Protein AF-A0A2G4DV28-F1 (afdb_monomer_lite)

Sequence (85 aa):
MPADDSCSAHLLAAVANALSSGAWSRLKTCGDCRWAFYDNTRNVSKRWCGMTKGGAEGRACGTIAKVSAFRARAAAKKSPVADRG

Structure (mmCIF, N/CA/C/O backbone):
data_AF-A0A2G4DV28-F1
#
_entry.id   AF-A0A2G4DV28-F1
#
loop_
_atom_site.group_PDB
_atom_site.id
_atom_site.type_symbol
_atom_site.label_atom_id
_atom_site.label_alt_id
_atom_site.label_comp_id
_atom_site.label_asym_id
_atom_site.label_entity_id
_atom_site.label_seq_id
_atom_site.pdbx_PDB_ins_code
_atom_site.Cartn_x
_atom_site.Cartn_y
_atom_site.Cartn_z
_atom_site.occupancy
_atom_site.B_iso_or_equiv
_atom_site.auth_seq_id
_atom_site.auth_comp_id
_atom_site.auth_asym_id
_atom_site.auth_atom_id
_atom_site.pdbx_PDB_model_num
ATOM 1 N N . MET A 1 1 ? -25.054 -24.987 -1.721 1.00 51.19 1 MET A N 1
ATOM 2 C CA . MET A 1 1 ? -23.869 -24.711 -0.884 1.00 51.19 1 MET A CA 1
ATOM 3 C C . MET A 1 1 ? -24.224 -23.523 -0.005 1.00 51.19 1 MET A C 1
ATOM 5 O O . MET A 1 1 ? -24.361 -22.448 -0.578 1.00 51.19 1 MET A O 1
ATOM 9 N N . PRO A 1 2 ? -24.509 -23.686 1.301 1.00 54.19 2 PRO A N 1
ATOM 10 C CA . PRO A 1 2 ? -24.684 -22.525 2.165 1.00 54.19 2 PRO A CA 1
ATOM 11 C C . PRO A 1 2 ? -23.327 -21.824 2.266 1.00 54.19 2 PRO A C 1
ATOM 13 O O . PRO A 1 2 ? -22.292 -22.485 2.361 1.00 54.19 2 PRO A O 1
ATOM 16 N N . ALA A 1 3 ? -23.333 -20.504 2.122 1.00 59.22 3 ALA A N 1
ATOM 17 C CA . ALA A 1 3 ? -22.134 -19.703 2.256 1.00 59.22 3 ALA A CA 1
ATOM 18 C C . ALA A 1 3 ? -21.579 -19.856 3.676 1.00 59.22 3 ALA A C 1
ATOM 20 O O . ALA A 1 3 ? -22.317 -20.065 4.636 1.00 59.2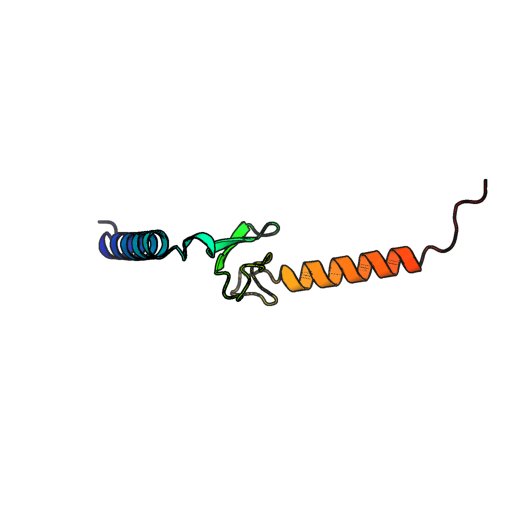2 3 ALA A O 1
ATOM 21 N N . ASP A 1 4 ? -20.263 -19.767 3.788 1.00 60.91 4 ASP A N 1
ATOM 22 C CA . ASP A 1 4 ? -19.515 -19.736 5.037 1.00 60.91 4 ASP A CA 1
ATOM 23 C C . ASP A 1 4 ? -19.825 -18.413 5.778 1.00 60.91 4 ASP A C 1
ATOM 25 O O . ASP A 1 4 ? -19.021 -17.476 5.816 1.00 60.91 4 ASP A O 1
ATOM 29 N N . ASP A 1 5 ? -21.052 -18.277 6.294 1.00 62.94 5 ASP A N 1
ATOM 30 C CA . ASP A 1 5 ? -21.551 -17.058 6.949 1.00 62.94 5 ASP A CA 1
ATOM 31 C C . ASP A 1 5 ? -20.672 -16.687 8.149 1.00 62.94 5 ASP A C 1
ATOM 33 O O . ASP A 1 5 ? -20.461 -15.511 8.442 1.00 62.94 5 ASP A O 1
ATOM 37 N N . SER A 1 6 ? -20.068 -17.695 8.784 1.00 78.19 6 SER A N 1
ATOM 38 C CA . SER A 1 6 ? -19.106 -17.527 9.870 1.00 78.19 6 SER A CA 1
ATOM 39 C C . SER A 1 6 ? -17.850 -16.774 9.422 1.00 78.19 6 SER A C 1
ATOM 41 O O . SER A 1 6 ? -17.469 -15.797 10.066 1.00 78.19 6 SER A O 1
ATOM 43 N N . CYS A 1 7 ? -17.203 -17.163 8.317 1.00 83.38 7 CYS A N 1
ATOM 44 C CA . CYS A 1 7 ? -15.982 -16.497 7.847 1.00 83.38 7 CYS A CA 1
ATOM 45 C C . CYS A 1 7 ? -16.247 -15.030 7.471 1.00 83.38 7 CYS A C 1
ATOM 47 O O . CYS A 1 7 ? -15.511 -14.122 7.872 1.00 83.38 7 CYS A O 1
ATOM 49 N N . SER A 1 8 ? -17.354 -14.790 6.766 1.00 86.50 8 SER A N 1
ATOM 50 C CA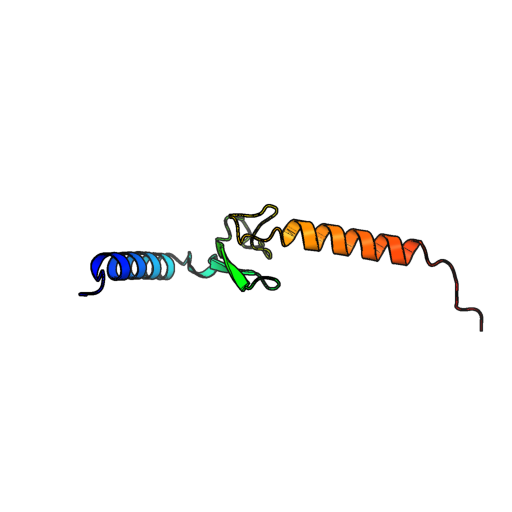 . SER A 1 8 ? -17.761 -13.443 6.357 1.00 86.50 8 SER A CA 1
ATOM 51 C C . SER A 1 8 ? -18.118 -12.568 7.562 1.00 86.50 8 SER A C 1
ATOM 53 O O . SER A 1 8 ? -17.693 -11.414 7.622 1.00 86.50 8 SER A O 1
ATOM 55 N N . ALA A 1 9 ? -18.822 -13.119 8.558 1.00 89.94 9 ALA A N 1
ATOM 56 C CA . ALA A 1 9 ? -19.136 -12.424 9.804 1.00 89.94 9 ALA A CA 1
ATOM 57 C C . ALA A 1 9 ? -17.874 -12.063 10.606 1.00 89.94 9 ALA A C 1
ATOM 59 O O . ALA A 1 9 ? -17.762 -10.937 11.094 1.00 89.94 9 ALA A O 1
ATOM 60 N N . HIS A 1 10 ? -16.893 -12.968 10.696 1.00 89.94 10 HIS A N 1
ATOM 61 C CA . HIS A 1 10 ? -15.615 -12.691 11.364 1.00 89.94 10 HIS A CA 1
ATOM 62 C C . HIS A 1 10 ? -14.823 -11.585 10.661 1.00 89.94 10 HIS A C 1
ATOM 64 O O . HIS A 1 10 ? -14.288 -10.692 11.324 1.00 89.94 10 HIS A O 1
ATOM 70 N N . LEU A 1 11 ? -14.778 -11.603 9.325 1.00 89.12 11 LEU A N 1
ATOM 71 C CA . LEU A 1 11 ? -14.162 -10.533 8.539 1.00 89.12 11 LEU A CA 1
ATOM 72 C C . LEU A 1 11 ? -14.850 -9.188 8.795 1.00 89.12 11 LEU A C 1
ATOM 74 O O . LEU A 1 11 ? -14.171 -8.196 9.054 1.00 89.12 11 LEU A O 1
ATOM 78 N N . LEU A 1 12 ? -16.184 -9.154 8.784 1.00 90.06 12 LEU A N 1
ATOM 79 C CA . LEU A 1 12 ? -16.963 -7.946 9.063 1.00 90.06 12 LEU A CA 1
ATOM 80 C C . LEU A 1 12 ? -16.713 -7.408 10.475 1.00 90.06 12 LEU A C 1
ATOM 82 O O . LEU A 1 12 ? -16.495 -6.208 10.634 1.00 90.06 12 LEU A O 1
ATOM 86 N N . ALA A 1 13 ? -16.672 -8.277 11.486 1.00 91.56 13 ALA A N 1
ATOM 87 C CA . ALA A 1 13 ? -16.362 -7.888 12.860 1.00 91.56 13 ALA A CA 1
ATOM 88 C C . ALA A 1 13 ? -14.941 -7.308 12.988 1.00 91.56 13 ALA A C 1
ATOM 90 O O . ALA A 1 13 ? -14.741 -6.286 13.647 1.00 91.56 13 ALA A O 1
ATOM 91 N N . ALA A 1 14 ? -13.954 -7.907 12.314 1.00 88.94 14 ALA A N 1
ATOM 92 C CA . ALA A 1 14 ? -12.587 -7.389 12.285 1.00 88.94 14 ALA A CA 1
ATOM 93 C C . ALA A 1 14 ? -12.506 -6.011 11.605 1.00 88.94 14 ALA A C 1
ATOM 95 O O . ALA A 1 14 ? -11.838 -5.109 12.113 1.00 88.94 14 ALA A O 1
ATOM 96 N N . VAL A 1 15 ? -13.223 -5.822 10.492 1.00 87.81 15 VAL A N 1
ATOM 97 C CA . VAL A 1 15 ? -13.326 -4.532 9.792 1.00 87.81 15 VAL A CA 1
ATOM 98 C C . VAL A 1 15 ? -14.007 -3.483 10.674 1.00 87.81 15 VAL A C 1
ATOM 100 O O . VAL A 1 15 ? -13.490 -2.375 10.806 1.00 87.81 15 VAL A O 1
ATOM 103 N N . ALA A 1 16 ? -15.117 -3.828 11.331 1.00 90.12 16 ALA A N 1
ATOM 104 C CA . ALA A 1 16 ? -15.833 -2.934 12.240 1.00 90.12 16 ALA A CA 1
ATOM 105 C C . ALA A 1 16 ? -14.951 -2.489 13.418 1.00 90.12 16 ALA A C 1
ATOM 107 O O . ALA A 1 16 ? -14.897 -1.300 13.735 1.00 90.12 16 ALA A O 1
ATOM 108 N N . ASN A 1 17 ? -14.183 -3.412 14.004 1.00 90.81 17 ASN A N 1
ATOM 109 C CA . ASN A 1 17 ? -13.209 -3.096 15.050 1.00 90.81 17 ASN A CA 1
ATOM 110 C C . ASN A 1 17 ? -12.055 -2.218 14.538 1.00 90.81 17 ASN A C 1
ATOM 112 O O . ASN A 1 17 ? -11.586 -1.321 15.240 1.00 90.81 17 ASN A O 1
ATOM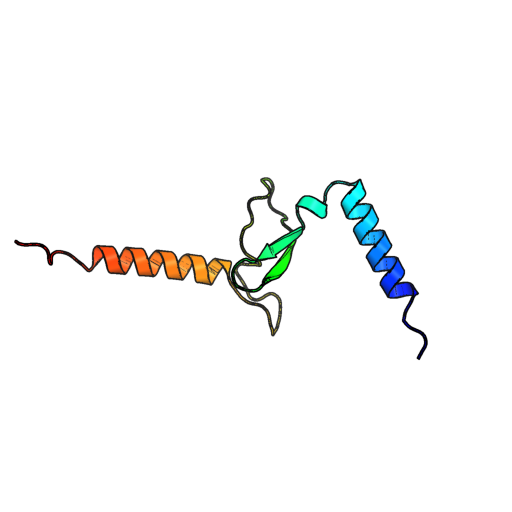 116 N N . ALA A 1 18 ? -11.586 -2.433 13.307 1.00 87.62 18 ALA A N 1
ATOM 117 C CA . ALA A 1 18 ? -10.557 -1.589 12.700 1.00 87.62 18 ALA A CA 1
ATOM 118 C C . ALA A 1 18 ? -11.069 -0.165 12.413 1.00 87.62 18 ALA A C 1
ATOM 120 O O . ALA A 1 18 ? -10.312 0.800 12.543 1.00 87.62 18 ALA A O 1
ATOM 121 N N . LEU A 1 19 ? -12.344 -0.023 12.042 1.00 88.19 19 LEU A N 1
ATOM 122 C CA . LEU A 1 19 ? -13.003 1.270 11.860 1.00 88.19 19 LEU A CA 1
ATOM 123 C C . LEU A 1 19 ? -13.163 2.006 13.195 1.00 88.19 19 LEU A C 1
ATOM 125 O O . LEU A 1 19 ? -12.766 3.166 13.288 1.00 88.19 19 LEU A O 1
ATOM 129 N N . SER A 1 20 ? -13.666 1.333 14.236 1.00 88.44 20 SER A N 1
ATOM 130 C CA . SER A 1 20 ? -13.885 1.945 15.557 1.00 88.44 20 SER A CA 1
ATOM 131 C C . SER A 1 20 ? -12.583 2.336 16.264 1.00 88.44 20 SER A C 1
ATOM 133 O O . SER A 1 20 ? -12.526 3.368 16.925 1.00 88.44 20 SER A O 1
ATOM 135 N N . SER A 1 21 ? -11.513 1.559 16.077 1.00 86.56 21 SER A N 1
ATOM 136 C CA . SER A 1 21 ? -10.177 1.856 16.617 1.00 86.56 21 SER A CA 1
ATOM 137 C C . SER A 1 21 ? -9.379 2.881 15.799 1.00 86.56 21 SER A C 1
ATOM 139 O O . SER A 1 21 ? -8.260 3.231 16.175 1.00 86.56 21 SER A O 1
ATOM 141 N N . GLY A 1 22 ? -9.897 3.343 14.653 1.00 83.38 22 GLY A N 1
ATOM 142 C CA . GLY A 1 22 ? -9.187 4.242 13.733 1.00 83.38 22 GLY A CA 1
ATOM 143 C C . GLY A 1 22 ? -8.039 3.583 12.951 1.00 83.38 22 GLY A C 1
ATOM 144 O O . GLY A 1 22 ? -7.405 4.232 12.111 1.00 83.38 22 GLY A O 1
ATOM 145 N N . ALA A 1 23 ? -7.786 2.288 13.166 1.00 84.12 23 ALA A N 1
ATOM 146 C CA . ALA A 1 23 ? -6.765 1.506 12.470 1.00 84.12 23 ALA A CA 1
ATOM 147 C C . ALA A 1 23 ? -7.054 1.350 10.968 1.00 84.12 23 ALA A C 1
ATOM 149 O O . ALA A 1 23 ? -6.126 1.164 10.181 1.00 84.12 23 ALA A O 1
ATOM 150 N N . TRP A 1 24 ? -8.314 1.497 10.547 1.00 86.06 24 TRP A N 1
ATOM 151 C CA . TRP A 1 24 ? -8.719 1.437 9.140 1.00 86.06 24 TRP A CA 1
ATOM 152 C C . TRP A 1 24 ? -7.957 2.424 8.248 1.00 86.06 24 TRP A C 1
ATOM 154 O O . TRP A 1 24 ? -7.588 2.091 7.127 1.00 86.06 24 TRP A O 1
ATOM 164 N N . SER A 1 25 ? -7.624 3.606 8.772 1.00 84.12 25 SER A N 1
ATOM 165 C CA . SER A 1 25 ? -6.845 4.635 8.063 1.00 84.12 25 SER A CA 1
ATOM 166 C C . SER A 1 25 ? -5.442 4.176 7.630 1.00 84.12 25 SER A C 1
ATOM 168 O O . SER A 1 25 ? -4.834 4.755 6.726 1.00 84.12 25 SER A O 1
ATOM 170 N N . ARG A 1 26 ? -4.912 3.122 8.263 1.00 86.44 26 ARG A N 1
ATOM 171 C CA . ARG A 1 26 ? -3.613 2.519 7.939 1.00 86.44 26 ARG A CA 1
ATOM 172 C C . ARG A 1 26 ? -3.714 1.492 6.817 1.00 86.44 26 ARG A C 1
ATOM 174 O O . ARG A 1 26 ? -2.684 1.136 6.247 1.00 86.44 26 ARG A O 1
ATOM 181 N N . LEU A 1 27 ? -4.910 1.012 6.485 1.00 88.94 27 LEU A N 1
ATOM 182 C CA . LEU A 1 27 ? -5.117 0.110 5.361 1.00 88.94 27 LEU A CA 1
ATOM 183 C C . LEU A 1 27 ? -5.158 0.929 4.067 1.00 88.94 27 LEU A C 1
ATOM 185 O O . LEU A 1 27 ? -6.015 1.786 3.873 1.00 88.94 27 LEU A O 1
ATOM 189 N N . LYS A 1 28 ? -4.195 0.686 3.181 1.00 88.75 28 LYS A N 1
ATOM 190 C CA . LYS A 1 28 ? -4.016 1.438 1.934 1.00 88.75 28 LYS A CA 1
ATOM 191 C C . LYS A 1 28 ? -3.875 0.489 0.757 1.00 88.75 28 LYS A C 1
ATOM 193 O O . LYS A 1 28 ? -3.497 -0.668 0.916 1.00 88.75 28 LYS A O 1
ATOM 198 N N . THR A 1 29 ? -4.111 0.995 -0.446 1.00 91.12 29 THR A N 1
ATOM 199 C CA . THR A 1 29 ? -3.860 0.264 -1.693 1.00 91.12 29 THR A CA 1
ATOM 200 C C . THR A 1 29 ? -2.616 0.791 -2.392 1.00 91.12 29 THR A C 1
ATOM 202 O O . THR A 1 29 ? -2.372 1.996 -2.426 1.00 91.12 29 THR A O 1
ATOM 205 N N . CYS A 1 30 ? -1.826 -0.101 -2.983 1.00 91.31 30 CYS A N 1
ATOM 206 C CA . CYS A 1 30 ? -0.650 0.291 -3.753 1.00 91.31 30 CYS A CA 1
ATOM 207 C C . CYS A 1 30 ? -1.058 0.925 -5.090 1.00 91.31 30 CYS A C 1
ATOM 209 O O . CYS A 1 30 ? -1.854 0.339 -5.819 1.00 91.31 30 CYS A O 1
ATOM 211 N N . GLY A 1 31 ? -0.463 2.066 -5.453 1.00 88.69 31 GLY A N 1
ATOM 212 C CA . GLY A 1 31 ? -0.754 2.745 -6.725 1.00 88.69 31 GLY A CA 1
ATOM 213 C C . GLY A 1 31 ? -0.411 1.909 -7.965 1.00 88.69 31 GLY A C 1
ATOM 214 O O . GLY A 1 31 ? -1.179 1.893 -8.916 1.00 88.69 31 GLY A O 1
ATOM 215 N N . ASP A 1 32 ? 0.694 1.156 -7.922 1.00 88.06 32 ASP A N 1
ATOM 216 C CA . ASP A 1 32 ? 1.152 0.365 -9.075 1.00 88.06 32 ASP A CA 1
ATOM 217 C C . ASP A 1 32 ? 0.393 -0.953 -9.278 1.00 88.06 32 ASP A C 1
ATOM 219 O O . ASP A 1 32 ? 0.079 -1.326 -10.401 1.00 88.06 32 ASP A O 1
ATOM 223 N N . CYS A 1 33 ? 0.175 -1.716 -8.202 1.00 89.44 33 CYS A N 1
ATOM 224 C CA . CYS A 1 33 ? -0.333 -3.091 -8.290 1.00 89.44 33 CYS A CA 1
ATOM 225 C C . CYS A 1 33 ? -1.701 -3.293 -7.639 1.00 89.44 33 CYS A C 1
ATOM 227 O O . CYS A 1 33 ? -2.172 -4.424 -7.574 1.00 89.44 33 CYS A O 1
ATOM 229 N N . ARG A 1 34 ? -2.319 -2.227 -7.111 1.00 88.94 34 ARG A N 1
ATOM 230 C CA . ARG A 1 34 ? -3.660 -2.213 -6.493 1.00 88.94 34 ARG A CA 1
ATOM 231 C C . ARG A 1 34 ? -3.851 -3.139 -5.283 1.00 88.94 34 ARG A C 1
ATOM 233 O O . ARG A 1 34 ? -4.922 -3.133 -4.692 1.00 88.94 34 ARG A O 1
ATOM 240 N N . TRP A 1 35 ? -2.818 -3.861 -4.849 1.00 88.12 35 TRP A N 1
ATOM 241 C CA . TRP A 1 35 ? -2.858 -4.682 -3.640 1.00 88.12 35 TRP A CA 1
ATOM 242 C C . TRP A 1 35 ? -3.098 -3.841 -2.388 1.00 88.12 35 TRP A C 1
ATOM 244 O O . TRP A 1 35 ? -2.434 -2.817 -2.184 1.00 88.12 35 TRP A O 1
ATOM 254 N N . ALA A 1 36 ? -4.006 -4.321 -1.538 1.00 89.19 36 ALA A N 1
ATOM 255 C CA . ALA A 1 36 ? -4.213 -3.796 -0.199 1.00 89.19 36 ALA A CA 1
ATOM 256 C C . ALA A 1 36 ? -3.035 -4.182 0.707 1.00 89.19 36 ALA A C 1
ATOM 258 O O . ALA A 1 36 ? -2.530 -5.303 0.665 1.00 89.19 36 ALA A O 1
ATOM 259 N N . PHE A 1 37 ? -2.575 -3.239 1.521 1.00 87.44 37 PHE A N 1
ATOM 260 C CA . PHE A 1 37 ? -1.519 -3.446 2.499 1.00 87.44 37 PHE A CA 1
ATOM 261 C C . PHE A 1 37 ? -1.785 -2.610 3.744 1.00 87.44 37 PHE A C 1
ATOM 263 O O . PHE A 1 37 ? -2.361 -1.524 3.680 1.00 87.44 37 PHE A O 1
ATOM 270 N N . TYR A 1 38 ? -1.306 -3.099 4.881 1.00 87.62 38 TYR A N 1
ATOM 271 C CA . TYR A 1 38 ? -1.393 -2.372 6.137 1.00 87.62 38 TYR A CA 1
ATOM 272 C C . TYR A 1 38 ? -0.125 -1.542 6.388 1.00 87.62 38 TYR A C 1
ATOM 274 O O . TYR A 1 38 ? 1.012 -2.010 6.213 1.00 87.62 38 TYR A O 1
ATOM 282 N N . ASP A 1 39 ? -0.318 -0.280 6.765 1.00 88.00 39 ASP A N 1
ATOM 283 C CA . ASP A 1 39 ? 0.736 0.677 7.076 1.00 88.00 39 ASP A CA 1
ATOM 284 C C . ASP A 1 39 ? 1.171 0.573 8.547 1.00 88.00 39 ASP A C 1
ATOM 286 O O . ASP A 1 39 ? 0.717 1.305 9.432 1.00 88.00 39 ASP A O 1
ATOM 290 N N . ASN A 1 40 ? 2.111 -0.345 8.780 1.00 83.44 40 ASN A N 1
ATOM 291 C CA . ASN A 1 40 ? 2.786 -0.537 10.067 1.00 83.44 40 ASN A CA 1
ATOM 292 C C . ASN A 1 40 ? 3.831 0.549 10.390 1.00 83.44 40 ASN A C 1
ATOM 294 O O . ASN A 1 40 ? 4.576 0.413 11.359 1.00 83.44 40 ASN A O 1
ATOM 298 N N . THR A 1 41 ? 3.951 1.614 9.590 1.00 84.06 41 THR A N 1
ATOM 299 C CA . THR A 1 41 ? 4.913 2.679 9.894 1.00 84.06 41 THR A CA 1
ATOM 300 C C . THR A 1 41 ? 4.374 3.611 10.974 1.00 84.06 41 THR A C 1
ATOM 302 O O . THR A 1 41 ? 3.170 3.871 11.080 1.00 84.06 41 THR A O 1
ATOM 305 N N . ARG A 1 42 ? 5.289 4.164 11.774 1.00 81.38 42 ARG A N 1
ATOM 306 C CA . ARG A 1 42 ? 4.948 5.109 12.845 1.00 81.38 42 ARG A CA 1
ATOM 307 C C . ARG A 1 42 ? 4.225 6.352 12.311 1.00 81.38 42 ARG A C 1
ATOM 309 O O . ARG A 1 42 ? 3.254 6.783 12.917 1.00 81.38 42 ARG A O 1
ATOM 316 N N . ASN A 1 43 ? 4.646 6.849 11.145 1.00 84.69 43 ASN A N 1
ATOM 317 C CA . ASN A 1 43 ? 4.125 8.069 10.517 1.00 84.69 43 ASN A CA 1
ATOM 318 C C . ASN A 1 43 ? 3.102 7.831 9.395 1.00 84.69 43 ASN A C 1
ATOM 320 O O . ASN A 1 43 ? 2.839 8.752 8.627 1.00 84.69 43 ASN A O 1
ATOM 324 N N . VAL A 1 44 ? 2.547 6.618 9.263 1.00 82.19 44 VAL A N 1
ATOM 325 C CA . VAL A 1 44 ? 1.550 6.285 8.224 1.00 82.19 44 VAL A CA 1
ATOM 326 C C . VAL A 1 44 ? 2.023 6.743 6.829 1.00 82.19 44 VAL A C 1
ATOM 328 O O . VAL A 1 44 ? 1.279 7.314 6.030 1.00 82.19 44 VAL A O 1
ATOM 331 N N . SER A 1 45 ? 3.312 6.545 6.546 1.00 84.44 45 SER A N 1
ATOM 332 C CA . SER A 1 45 ? 3.999 7.073 5.363 1.00 84.44 45 SER A CA 1
ATOM 333 C C . SER A 1 45 ? 4.285 6.005 4.310 1.00 84.44 45 SER A C 1
ATOM 335 O O . SER A 1 45 ? 4.899 6.294 3.277 1.00 84.44 45 SER A O 1
ATOM 337 N N . LYS A 1 46 ? 3.839 4.762 4.522 1.00 88.06 46 LYS A N 1
ATOM 338 C CA . LYS A 1 46 ? 4.052 3.680 3.562 1.00 88.06 46 LYS A CA 1
ATOM 339 C C . LYS A 1 46 ? 3.187 3.924 2.324 1.00 88.06 46 LYS A C 1
ATOM 341 O O . LYS A 1 46 ? 1.966 4.047 2.407 1.00 88.06 46 LYS A O 1
ATOM 346 N N . ARG A 1 47 ? 3.845 4.005 1.163 1.00 89.44 47 ARG A N 1
ATOM 347 C CA . ARG A 1 47 ? 3.215 4.271 -0.150 1.00 89.44 47 ARG A CA 1
ATOM 348 C C . ARG A 1 47 ? 3.115 3.035 -1.046 1.00 89.44 47 ARG A C 1
ATOM 350 O O . ARG A 1 47 ? 2.324 3.022 -1.981 1.00 89.44 47 ARG A O 1
ATOM 357 N N . TRP A 1 48 ? 3.913 2.007 -0.767 1.00 92.00 48 TRP A N 1
ATOM 358 C CA . TRP A 1 48 ? 4.041 0.807 -1.594 1.00 92.00 48 TRP A CA 1
ATOM 359 C C . TRP A 1 48 ? 3.647 -0.434 -0.798 1.00 92.00 48 TRP A C 1
ATOM 361 O O . TRP A 1 48 ? 3.930 -0.493 0.398 1.00 92.00 48 TRP A O 1
ATOM 371 N N . CYS A 1 49 ? 3.075 -1.444 -1.461 1.00 90.44 49 CYS A N 1
ATOM 372 C CA . CYS A 1 49 ? 2.668 -2.707 -0.826 1.00 90.44 49 CYS A CA 1
ATOM 373 C C . CYS A 1 49 ? 3.800 -3.361 -0.012 1.00 90.44 49 CYS A C 1
ATOM 375 O O . CYS A 1 49 ? 3.607 -3.753 1.143 1.00 90.44 49 CYS A O 1
ATOM 377 N N . GLY A 1 50 ? 5.012 -3.393 -0.565 1.00 89.50 50 GLY A N 1
ATOM 378 C CA . GLY A 1 50 ? 6.190 -3.942 0.092 1.00 89.50 50 GLY A CA 1
ATOM 379 C C . GLY A 1 50 ? 7.474 -3.728 -0.705 1.00 89.50 50 GLY A C 1
ATOM 380 O O . GLY A 1 50 ? 7.457 -3.269 -1.851 1.00 89.50 50 GLY A O 1
ATOM 381 N N . MET A 1 51 ? 8.598 -4.057 -0.067 1.00 90.31 51 MET A N 1
ATOM 382 C CA . MET A 1 51 ? 9.917 -4.102 -0.710 1.00 90.31 51 MET A CA 1
ATOM 383 C C . MET A 1 51 ? 10.184 -5.455 -1.377 1.00 90.31 51 MET A C 1
ATOM 385 O O . MET A 1 51 ? 10.912 -5.522 -2.363 1.00 90.31 51 MET A O 1
ATOM 389 N N . THR A 1 52 ? 9.579 -6.520 -0.859 1.00 88.69 52 THR A N 1
ATOM 390 C CA . THR A 1 52 ? 9.669 -7.891 -1.365 1.00 88.69 52 THR A CA 1
ATOM 391 C C . THR A 1 52 ? 8.308 -8.348 -1.885 1.00 88.69 52 THR A C 1
ATOM 393 O O . THR A 1 52 ? 7.286 -7.697 -1.651 1.00 88.69 52 THR A O 1
ATOM 396 N N . LYS A 1 53 ? 8.286 -9.459 -2.626 1.00 86.38 53 LYS A N 1
ATOM 397 C CA . LYS A 1 53 ? 7.031 -10.106 -3.015 1.00 86.38 53 LYS A CA 1
ATOM 398 C C . LYS A 1 53 ? 6.413 -10.745 -1.768 1.00 86.38 53 LYS A C 1
ATOM 400 O O . LYS A 1 53 ? 7.074 -11.537 -1.109 1.00 86.38 53 LYS A O 1
ATOM 405 N N . GLY A 1 54 ? 5.169 -10.393 -1.447 1.00 76.06 54 GLY A N 1
ATOM 406 C CA . GLY A 1 54 ? 4.434 -10.967 -0.311 1.00 76.06 54 GLY A CA 1
ATOM 407 C C . GLY A 1 54 ? 3.772 -12.323 -0.590 1.00 76.06 54 GLY A C 1
ATOM 408 O O . GLY A 1 54 ? 3.085 -12.836 0.279 1.00 76.06 54 GLY A O 1
ATOM 409 N N . GLY A 1 55 ? 3.938 -12.878 -1.795 1.00 80.88 55 GLY A N 1
ATOM 410 C CA 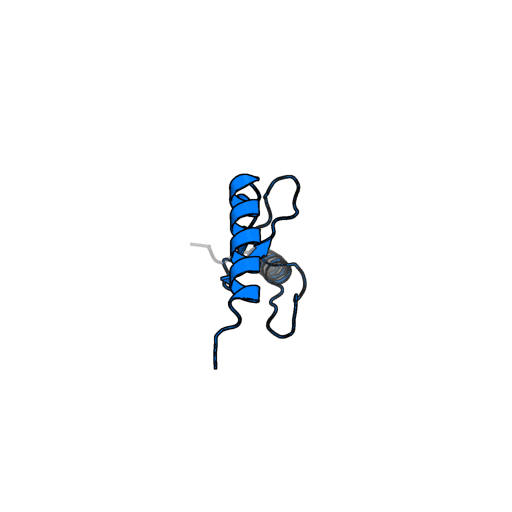. GLY A 1 55 ? 3.323 -14.127 -2.254 1.00 80.88 55 GLY A CA 1
ATOM 411 C C . GLY A 1 55 ? 3.672 -14.403 -3.720 1.00 80.88 55 GLY A C 1
ATOM 412 O O . GLY A 1 55 ? 4.423 -13.626 -4.320 1.00 80.88 55 GLY A O 1
ATOM 413 N N . ALA A 1 56 ? 3.119 -15.470 -4.303 1.00 81.25 56 ALA A N 1
ATOM 414 C CA . ALA A 1 56 ? 3.350 -15.836 -5.706 1.00 81.25 56 ALA A CA 1
ATOM 415 C C . ALA A 1 56 ? 2.916 -14.716 -6.675 1.00 81.25 56 ALA A C 1
ATOM 417 O O . ALA A 1 56 ? 3.701 -14.299 -7.528 1.00 81.25 56 ALA A O 1
ATOM 418 N N . GLU A 1 57 ? 1.734 -14.134 -6.447 1.00 80.94 57 GLU A N 1
ATOM 419 C CA . GLU A 1 57 ? 1.233 -12.943 -7.162 1.00 80.94 57 GLU A CA 1
ATOM 420 C C . GLU A 1 57 ? 1.775 -11.607 -6.613 1.00 80.94 57 GLU A C 1
ATOM 422 O O . GLU A 1 57 ? 1.448 -10.524 -7.105 1.00 80.94 57 GLU A O 1
ATOM 427 N N . GLY A 1 58 ? 2.614 -11.648 -5.576 1.00 83.38 58 GLY A N 1
ATOM 428 C CA . GLY A 1 58 ? 3.124 -10.452 -4.923 1.00 83.38 58 GLY A CA 1
ATOM 429 C C . GLY A 1 58 ? 4.071 -9.654 -5.822 1.00 83.38 58 GLY A C 1
ATOM 430 O O . GLY A 1 58 ? 4.919 -10.201 -6.530 1.00 83.38 58 GLY A O 1
ATOM 431 N N . ARG A 1 59 ? 4.001 -8.322 -5.730 1.00 88.38 59 ARG A N 1
ATOM 432 C CA . ARG A 1 59 ? 4.912 -7.408 -6.434 1.00 88.38 59 ARG A CA 1
ATOM 433 C C . ARG A 1 59 ? 5.755 -6.597 -5.455 1.00 88.38 59 ARG A C 1
ATOM 435 O O . ARG A 1 59 ? 5.254 -6.076 -4.466 1.00 88.38 59 ARG A O 1
ATOM 442 N N . ALA A 1 60 ? 7.037 -6.442 -5.772 1.00 92.25 60 ALA A N 1
ATOM 443 C CA . ALA A 1 60 ? 8.005 -5.671 -4.992 1.00 92.25 60 ALA A CA 1
ATOM 444 C C . ALA A 1 60 ? 7.993 -4.172 -5.370 1.00 92.25 60 ALA A C 1
ATOM 446 O O . ALA A 1 60 ? 9.020 -3.619 -5.769 1.00 92.25 60 ALA A O 1
ATOM 447 N N . CYS A 1 61 ? 6.831 -3.510 -5.302 1.00 93.69 61 CYS A N 1
ATOM 448 C CA . CYS A 1 61 ? 6.656 -2.148 -5.832 1.00 93.69 61 CYS A CA 1
ATOM 449 C C . CYS A 1 61 ? 7.621 -1.121 -5.219 1.00 93.69 61 CYS A C 1
ATOM 451 O O . CYS A 1 61 ? 8.125 -0.267 -5.942 1.00 93.69 61 CYS A O 1
ATOM 453 N N . GLY A 1 62 ? 7.960 -1.233 -3.930 1.00 92.50 62 GLY A N 1
ATOM 454 C CA . GLY A 1 62 ? 8.910 -0.316 -3.290 1.00 92.50 62 GLY A CA 1
ATOM 455 C C . GLY A 1 62 ? 10.321 -0.407 -3.881 1.00 92.50 62 GLY A C 1
ATOM 456 O O . GLY A 1 62 ? 10.948 0.613 -4.169 1.00 92.50 62 GLY A O 1
ATOM 457 N N . THR A 1 63 ? 10.800 -1.626 -4.138 1.00 94.19 63 THR A N 1
ATOM 458 C CA . THR A 1 63 ? 12.109 -1.856 -4.768 1.00 94.19 63 THR A CA 1
ATOM 459 C C . THR A 1 63 ? 12.096 -1.426 -6.231 1.00 94.19 63 THR A C 1
ATOM 461 O O . THR A 1 63 ? 13.038 -0.782 -6.692 1.00 94.19 63 THR A O 1
ATOM 464 N N . ILE A 1 64 ? 11.008 -1.709 -6.950 1.00 93.56 64 ILE A N 1
ATOM 465 C CA . ILE A 1 64 ? 10.838 -1.303 -8.351 1.00 93.56 64 ILE A CA 1
ATOM 466 C C . ILE A 1 64 ? 10.867 0.225 -8.473 1.00 93.56 64 ILE A C 1
ATOM 468 O O . ILE A 1 64 ? 11.626 0.754 -9.286 1.00 93.56 64 ILE A O 1
ATOM 472 N N . ALA A 1 65 ? 10.123 0.937 -7.622 1.00 94.31 65 ALA A N 1
ATOM 473 C CA . ALA A 1 65 ? 10.125 2.397 -7.581 1.00 94.31 65 ALA A CA 1
ATOM 474 C C . ALA A 1 65 ? 11.524 2.957 -7.271 1.00 94.31 65 ALA A C 1
ATOM 476 O O . ALA A 1 65 ? 11.990 3.878 -7.944 1.00 94.31 65 ALA A O 1
ATOM 477 N N . LYS A 1 66 ? 12.237 2.360 -6.303 1.00 93.94 66 LYS A N 1
ATOM 478 C CA . LYS A 1 66 ? 13.614 2.748 -5.953 1.00 93.94 66 LYS A CA 1
ATOM 479 C C . LYS A 1 66 ? 14.574 2.596 -7.138 1.00 93.94 66 LYS A C 1
ATOM 481 O O . LYS A 1 66 ? 15.334 3.520 -7.430 1.00 93.94 66 LYS A O 1
ATOM 486 N N . VAL A 1 67 ? 14.543 1.454 -7.827 1.00 95.75 67 VAL A N 1
ATOM 487 C CA . VAL A 1 67 ? 15.418 1.179 -8.980 1.00 95.75 67 VAL A CA 1
ATOM 488 C C . VAL A 1 67 ? 15.072 2.076 -10.168 1.00 95.75 67 VAL A C 1
ATOM 490 O O . VAL A 1 67 ? 15.981 2.594 -10.814 1.00 95.75 67 VAL A O 1
ATOM 493 N N . SER A 1 68 ? 13.783 2.306 -10.431 1.00 93.31 68 SER A N 1
ATOM 494 C CA . SER A 1 68 ? 13.321 3.216 -11.487 1.00 93.31 68 SER A CA 1
ATOM 495 C C . SER A 1 68 ? 13.867 4.634 -11.283 1.00 93.31 68 SER A C 1
ATOM 497 O O . SER A 1 68 ? 14.518 5.184 -12.172 1.00 93.31 68 SER A O 1
ATOM 499 N N . ALA A 1 69 ? 13.724 5.185 -10.072 1.00 93.94 69 ALA A N 1
ATOM 500 C CA . ALA A 1 69 ? 14.242 6.511 -9.737 1.00 93.94 69 ALA A CA 1
ATOM 501 C C . ALA A 1 69 ? 15.775 6.596 -9.847 1.00 93.94 69 ALA A C 1
ATOM 503 O O . ALA A 1 69 ? 16.310 7.589 -10.342 1.00 93.94 69 ALA A O 1
ATOM 504 N N . PHE A 1 70 ? 16.495 5.555 -9.414 1.00 94.12 70 PHE A N 1
ATOM 505 C CA . PHE A 1 70 ? 17.950 5.490 -9.562 1.00 94.12 70 PHE A CA 1
ATOM 506 C C . PHE A 1 70 ? 18.376 5.510 -11.038 1.00 94.12 70 PHE A C 1
ATOM 508 O O . PHE A 1 70 ? 19.248 6.293 -11.415 1.00 94.12 70 PHE A O 1
ATOM 515 N N . ARG A 1 71 ? 17.727 4.700 -11.887 1.00 94.31 71 ARG A N 1
ATOM 516 C CA . ARG A 1 71 ? 18.007 4.641 -13.331 1.00 94.31 71 ARG A CA 1
ATOM 517 C C . ARG A 1 71 ? 17.695 5.961 -14.034 1.00 94.31 71 ARG A C 1
ATOM 519 O O . ARG A 1 71 ? 18.515 6.410 -14.828 1.00 94.31 71 ARG A O 1
ATOM 526 N N . ALA A 1 72 ? 16.576 6.607 -13.704 1.00 94.44 72 ALA A N 1
ATOM 527 C CA . ALA A 1 72 ? 16.210 7.910 -14.263 1.00 94.44 72 ALA A CA 1
ATOM 528 C C . ALA A 1 72 ? 17.268 8.987 -13.959 1.00 94.44 72 ALA A C 1
ATOM 530 O O . ALA A 1 72 ? 17.696 9.715 -14.851 1.00 94.44 72 ALA A O 1
ATOM 531 N N . ARG A 1 73 ? 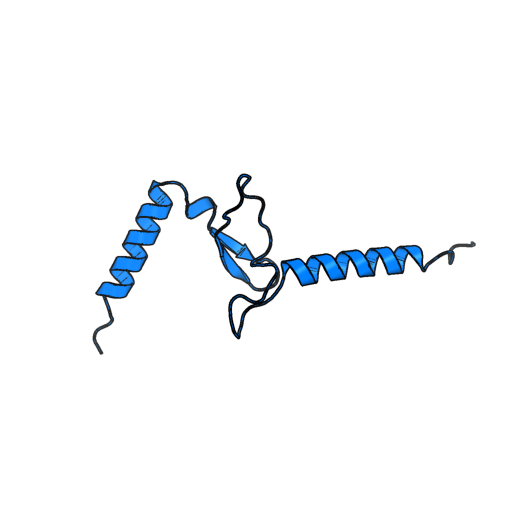17.768 9.036 -12.716 1.00 93.31 73 ARG A N 1
ATOM 532 C CA . ARG A 1 73 ? 18.851 9.956 -12.316 1.00 93.31 73 ARG A CA 1
ATOM 533 C C . ARG A 1 73 ? 20.169 9.649 -13.025 1.00 93.31 73 ARG A C 1
ATOM 535 O O . ARG A 1 73 ? 20.874 10.566 -13.435 1.00 93.31 73 ARG A O 1
ATOM 542 N N . ALA A 1 74 ? 20.505 8.368 -13.181 1.00 92.50 74 ALA A N 1
ATOM 543 C CA . ALA A 1 74 ? 21.706 7.955 -13.900 1.00 92.50 74 ALA A CA 1
ATOM 544 C C . ALA A 1 74 ? 21.638 8.313 -15.395 1.00 92.50 74 ALA A C 1
ATOM 546 O O . ALA A 1 74 ? 22.649 8.725 -15.958 1.00 92.50 74 ALA A O 1
ATOM 547 N N . ALA A 1 75 ? 20.461 8.198 -16.021 1.00 90.06 75 ALA A N 1
ATOM 548 C CA . ALA A 1 75 ? 20.234 8.622 -17.401 1.00 90.06 75 ALA A CA 1
ATOM 549 C C . ALA A 1 75 ? 20.376 10.144 -17.556 1.00 90.06 75 ALA A C 1
ATOM 551 O O . ALA A 1 75 ? 21.122 10.588 -18.421 1.00 90.06 75 ALA A O 1
ATOM 552 N N . ALA A 1 76 ? 19.773 10.935 -16.660 1.00 89.12 76 ALA A N 1
ATOM 553 C CA . ALA A 1 76 ? 19.919 12.393 -16.662 1.00 89.12 76 ALA A CA 1
ATOM 554 C C . ALA A 1 76 ? 21.385 12.843 -16.508 1.00 89.12 76 ALA A C 1
ATOM 556 O O . ALA A 1 76 ? 21.815 13.787 -17.159 1.00 89.12 76 ALA A O 1
ATOM 557 N N . LYS A 1 77 ? 22.182 12.134 -15.696 1.00 80.75 77 LYS A N 1
ATOM 558 C CA . LYS A 1 77 ? 23.620 12.410 -15.538 1.00 80.75 77 LYS A CA 1
ATOM 559 C C . LYS A 1 77 ? 24.451 12.011 -16.769 1.00 80.75 77 LYS A C 1
ATOM 561 O O . LYS A 1 77 ? 25.503 12.596 -17.004 1.00 80.75 77 LYS A O 1
ATOM 566 N N . LYS A 1 78 ? 24.010 10.999 -17.527 1.00 67.00 78 LYS A N 1
ATOM 567 C CA . LYS A 1 78 ? 24.662 10.519 -18.760 1.00 67.00 78 LYS A CA 1
ATOM 568 C C . LYS A 1 78 ? 24.344 11.356 -19.997 1.00 67.00 78 LYS A C 1
ATOM 570 O O . LYS A 1 78 ? 24.989 11.133 -21.014 1.00 67.00 78 LYS A O 1
ATOM 575 N N . SER A 1 79 ? 23.423 12.310 -19.903 1.00 57.75 79 SER A N 1
ATOM 576 C CA . SER A 1 79 ? 23.214 13.328 -20.930 1.00 57.75 79 SER A CA 1
ATOM 577 C C . SER A 1 79 ? 23.946 14.624 -20.557 1.00 57.75 79 SER A C 1
ATOM 579 O O . SER A 1 79 ? 23.300 15.559 -20.084 1.00 57.75 79 SER A O 1
ATOM 581 N N . PRO A 1 80 ? 25.276 14.748 -20.744 1.00 65.25 80 PRO A N 1
ATOM 582 C CA . PRO A 1 80 ? 25.845 16.058 -20.971 1.00 65.25 80 PRO A CA 1
ATOM 583 C C . PRO A 1 80 ? 25.555 16.420 -22.435 1.00 65.25 80 PRO A C 1
ATOM 585 O O . PRO A 1 80 ? 25.947 15.697 -23.339 1.00 65.25 80 PRO A O 1
ATOM 588 N N . VAL A 1 81 ? 24.881 17.546 -22.654 1.00 63.50 81 VAL A N 1
ATOM 589 C CA . VAL A 1 81 ? 24.841 18.294 -23.921 1.00 63.50 81 VAL A CA 1
ATOM 590 C C . VAL A 1 81 ? 24.103 17.656 -25.121 1.00 63.50 81 VAL A C 1
ATOM 592 O O . VAL A 1 81 ? 24.586 16.765 -25.810 1.00 63.50 81 VAL A O 1
ATOM 595 N N . ALA A 1 82 ? 22.941 18.228 -25.435 1.00 60.16 82 ALA A N 1
ATOM 596 C CA . ALA A 1 82 ? 22.464 18.429 -26.804 1.00 60.16 82 ALA A CA 1
ATOM 597 C C . ALA A 1 82 ? 21.538 19.657 -26.830 1.00 60.16 82 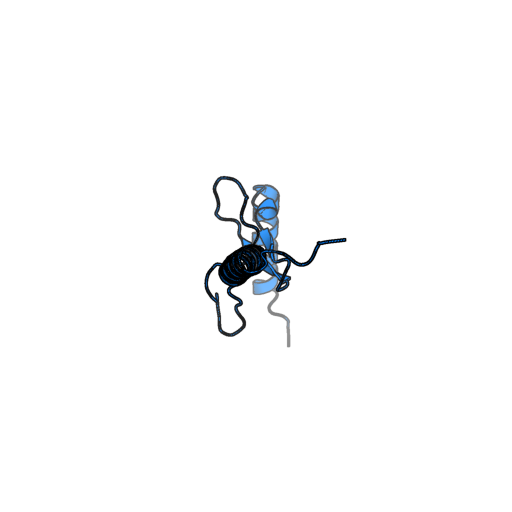ALA A C 1
ATOM 599 O O . ALA A 1 82 ? 20.412 19.589 -27.300 1.00 60.16 82 ALA A O 1
ATOM 600 N N . ASP A 1 83 ? 22.005 20.770 -26.263 1.00 58.06 83 ASP A N 1
ATOM 601 C CA . ASP A 1 83 ? 21.454 22.088 -26.571 1.00 58.06 83 ASP A CA 1
ATOM 602 C C . ASP A 1 83 ? 22.642 23.041 -26.761 1.00 58.06 83 ASP A C 1
ATOM 604 O O . ASP A 1 83 ? 23.302 23.476 -25.816 1.00 58.06 83 ASP A O 1
ATOM 608 N N . ARG A 1 84 ? 23.026 23.180 -28.030 1.00 54.06 84 ARG A N 1
ATOM 609 C CA . ARG A 1 84 ? 23.792 24.298 -28.575 1.00 54.06 84 ARG A CA 1
ATOM 610 C C . ARG A 1 84 ? 22.991 24.750 -29.790 1.00 54.06 84 ARG A C 1
ATOM 612 O O . ARG A 1 84 ? 23.142 24.158 -30.860 1.00 54.06 84 ARG A O 1
ATOM 619 N N . GLY A 1 85 ? 22.102 25.710 -29.570 1.00 44.88 85 GLY A N 1
ATOM 620 C CA . GLY A 1 85 ? 21.610 26.641 -30.582 1.00 44.88 85 GLY A CA 1
ATOM 621 C C . GLY A 1 85 ? 22.255 27.992 -30.346 1.00 44.88 85 GLY A C 1
ATOM 622 O O . GLY A 1 85 ? 22.200 28.446 -29.182 1.00 44.88 85 GLY A O 1
#

Foldseek 3Di:
DPPPVVVVVVVVVVVVVCVVVVQVLQWDAAPPLRDTAGNPDPVSPDRHRACDAPDPSRDNVVVVVVVVVVVVVVVVVVDDDDDDD

Radius of gyration: 20.43 Å; chains: 1; bounding box: 50×51×47 Å

Secondary structure (DSSP, 8-state):
----HHHHHHHHHHHHHHHHTTGGGGEEE-TTT--EEE--STTS---SS-SS-SSTT---HHHHHHHHHHHHHHHHHH-------

pLDDT: mean 83.74, std 11.68, range [44.88, 95.75]